Protein AF-A0A6M3MJ56-F1 (afdb_monomer)

Secondary structure (DSSP, 8-state):
-PPPPPPSSSSS--EEEEEEEEEEEEETTEEEEEEEEEEEETTS-EEEEPPTTHHHHHHHHHHHTS---

Solvent-accessible surface area (backbone atoms only — not comparable to full-atom values): 4479 Å² total; per-residue (Å²): 132,86,80,79,75,81,45,84,83,40,101,61,73,61,71,40,82,74,47,79,42,81,44,77,47,74,59,89,91,48,75,47,79,43,71,24,36,33,30,38,24,91,72,70,52,74,49,79,40,74,41,84,71,53,64,58,50,57,52,50,55,56,62,68,70,73,73,81,135

Sequence (69 aa):
MSAIKPCTLSKRHKWAFVKNVVTQYQQGSTVRITQRGKYQCECGARKLGEPAYAFQYQQQEQAMKGGIK

Radius of gyration: 15.91 Å; Cα contacts (8 Å, |Δi|>4): 83; chains: 1; bounding box: 45×29×36 Å

pLDDT: mean 70.18, std 16.74, range [37.38, 89.75]

Structure (mmCIF, N/CA/C/O backbone):
data_AF-A0A6M3MJ56-F1
#
_entry.id   AF-A0A6M3MJ56-F1
#
loop_
_atom_site.group_PDB
_atom_site.id
_atom_site.type_symbol
_atom_si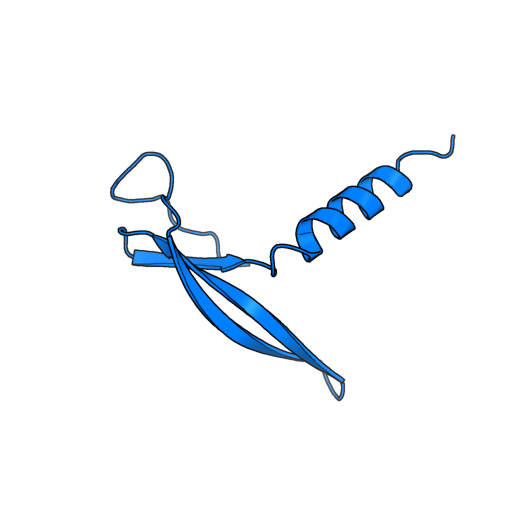te.label_atom_id
_atom_site.label_alt_id
_atom_site.label_comp_id
_atom_site.label_asym_id
_atom_site.label_entity_id
_atom_site.label_seq_id
_atom_site.pdbx_PDB_ins_code
_atom_site.Cartn_x
_atom_site.Cartn_y
_atom_site.Cartn_z
_atom_site.occupancy
_atom_site.B_iso_or_equiv
_atom_site.auth_seq_id
_atom_site.auth_comp_id
_atom_site.auth_asym_id
_atom_site.auth_atom_id
_atom_site.pdbx_PDB_model_num
ATOM 1 N N . MET A 1 1 ? -0.693 13.702 -6.157 1.00 37.75 1 MET A N 1
ATOM 2 C CA . MET A 1 1 ? -1.165 12.571 -5.326 1.00 37.75 1 MET A CA 1
ATOM 3 C C . MET A 1 1 ? -2.557 12.919 -4.828 1.00 37.75 1 MET A C 1
ATOM 5 O O . MET A 1 1 ? -2.690 13.932 -4.157 1.00 37.75 1 MET A O 1
ATOM 9 N N . SER A 1 2 ? -3.595 12.175 -5.216 1.00 37.38 2 SER A N 1
ATOM 10 C CA . SER A 1 2 ? -4.970 12.473 -4.792 1.00 37.38 2 SER A CA 1
ATOM 11 C C . SER A 1 2 ? -5.097 12.315 -3.276 1.00 37.38 2 SER A C 1
ATOM 13 O O . SER A 1 2 ? -4.759 11.260 -2.740 1.00 37.38 2 SER A O 1
ATOM 15 N N . ALA A 1 3 ? -5.550 13.364 -2.588 1.00 55.19 3 ALA A N 1
ATOM 16 C CA . ALA A 1 3 ? -5.744 13.349 -1.144 1.00 55.19 3 ALA A CA 1
ATOM 17 C C . ALA A 1 3 ? -6.740 12.242 -0.747 1.00 55.19 3 ALA A C 1
ATOM 19 O O . ALA A 1 3 ? -7.825 12.129 -1.322 1.00 55.19 3 ALA A O 1
ATOM 20 N N . ILE A 1 4 ? -6.368 11.406 0.226 1.00 65.81 4 ILE A N 1
ATOM 21 C CA . ILE A 1 4 ? -7.255 10.365 0.756 1.00 65.81 4 ILE A CA 1
ATOM 22 C C . ILE A 1 4 ? -8.343 11.058 1.580 1.00 65.81 4 ILE A C 1
ATOM 24 O O . ILE A 1 4 ? -8.040 11.763 2.541 1.00 65.81 4 ILE A O 1
ATOM 28 N N . LYS A 1 5 ? -9.611 10.848 1.203 1.00 71.94 5 LYS A N 1
ATOM 29 C CA . LYS A 1 5 ? -10.772 11.397 1.919 1.00 71.94 5 LYS A CA 1
ATOM 30 C C . LYS A 1 5 ? -10.773 10.954 3.392 1.00 71.94 5 LYS A C 1
ATOM 32 O O . LYS A 1 5 ? -10.301 9.850 3.686 1.00 71.94 5 LYS A O 1
ATOM 37 N N . PRO A 1 6 ? -11.309 11.769 4.318 1.00 75.50 6 PRO A N 1
ATOM 38 C CA . PRO A 1 6 ? -11.474 11.355 5.709 1.00 75.50 6 PRO A CA 1
ATOM 39 C C . PRO A 1 6 ? -12.340 10.091 5.801 1.00 75.50 6 PRO A C 1
ATOM 41 O O . PRO A 1 6 ? -13.192 9.837 4.948 1.00 75.50 6 PRO A O 1
ATOM 44 N N . CYS A 1 7 ? -12.083 9.266 6.815 1.00 78.50 7 CYS A N 1
ATOM 45 C CA . CYS A 1 7 ? -1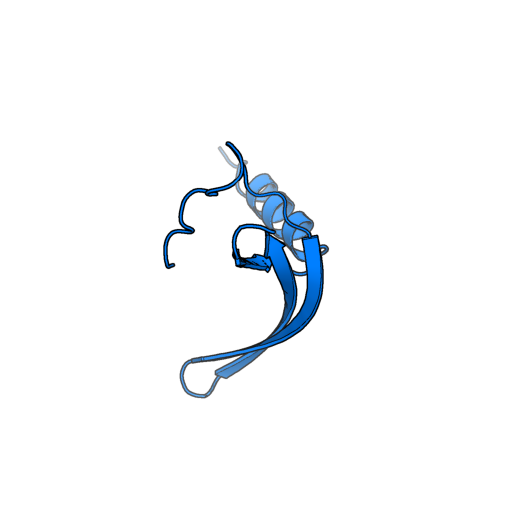2.854 8.048 7.042 1.00 78.50 7 CYS A CA 1
ATOM 46 C C . CYS A 1 7 ? -14.265 8.416 7.517 1.00 78.50 7 CYS A C 1
ATOM 48 O O . CYS A 1 7 ? -14.419 9.245 8.408 1.00 78.50 7 CYS A O 1
ATOM 50 N N . THR A 1 8 ? -15.287 7.788 6.937 1.00 81.06 8 THR A N 1
ATOM 51 C CA . THR A 1 8 ? -16.696 8.012 7.302 1.00 81.06 8 THR A CA 1
ATOM 52 C C . THR A 1 8 ? -17.131 7.217 8.534 1.00 81.06 8 THR A C 1
ATOM 54 O O . THR A 1 8 ? -18.126 7.565 9.156 1.00 81.06 8 THR A O 1
ATOM 57 N N . LEU A 1 9 ? -16.389 6.165 8.900 1.00 79.69 9 LEU A N 1
ATOM 58 C CA . LEU A 1 9 ? -16.724 5.261 10.009 1.00 79.69 9 LEU A CA 1
ATOM 59 C C . LEU A 1 9 ? -16.024 5.626 11.326 1.00 79.69 9 LEU A C 1
ATOM 61 O O . LEU A 1 9 ? -16.472 5.244 12.402 1.00 79.69 9 LEU A O 1
ATOM 65 N N . SER A 1 10 ? -14.886 6.317 11.264 1.00 76.62 10 SER A N 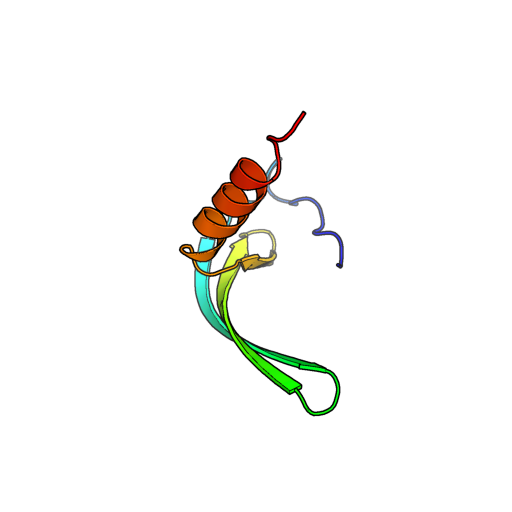1
ATOM 66 C CA . SER A 1 10 ? -14.021 6.546 12.426 1.00 76.62 10 SER A CA 1
ATOM 67 C C . SER A 1 10 ? -13.114 7.757 12.225 1.00 76.62 10 SER A C 1
ATOM 69 O O . SER A 1 10 ? -12.855 8.173 11.102 1.00 76.62 10 SER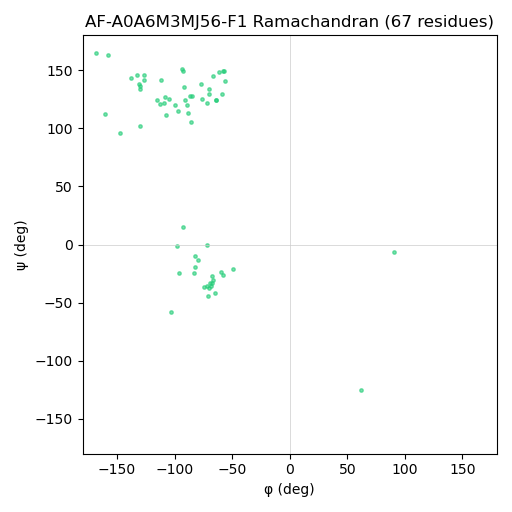 A O 1
ATOM 71 N N . LYS A 1 11 ? -12.528 8.284 13.312 1.00 78.25 11 LYS A N 1
ATOM 72 C CA . LYS A 1 11 ? -11.545 9.389 13.241 1.00 78.25 11 LYS A CA 1
ATOM 73 C C . LYS A 1 11 ? -10.294 9.047 12.411 1.00 78.25 11 LYS A C 1
ATOM 75 O O . LYS A 1 11 ? -9.605 9.945 11.939 1.00 78.25 11 LYS A O 1
ATOM 80 N N . ARG A 1 12 ? -9.966 7.758 12.255 1.00 76.25 12 ARG A N 1
ATOM 81 C CA . ARG A 1 12 ? -8.814 7.257 11.483 1.00 76.25 12 ARG A CA 1
ATOM 82 C C . ARG A 1 12 ? -9.206 6.036 10.662 1.00 76.25 12 ARG A C 1
ATOM 84 O O . ARG A 1 12 ? -9.957 5.195 11.147 1.00 76.25 12 ARG A O 1
ATOM 91 N N . HIS A 1 13 ? -8.653 5.915 9.457 1.00 80.44 13 HIS A N 1
ATOM 92 C CA . HIS A 1 13 ? -8.815 4.728 8.615 1.00 80.44 13 HIS A CA 1
ATOM 93 C C . HIS A 1 13 ? -8.191 3.498 9.279 1.00 80.44 13 HIS A C 1
ATOM 95 O O . HIS A 1 13 ? -6.994 3.491 9.575 1.00 80.44 13 HIS A O 1
ATOM 101 N N 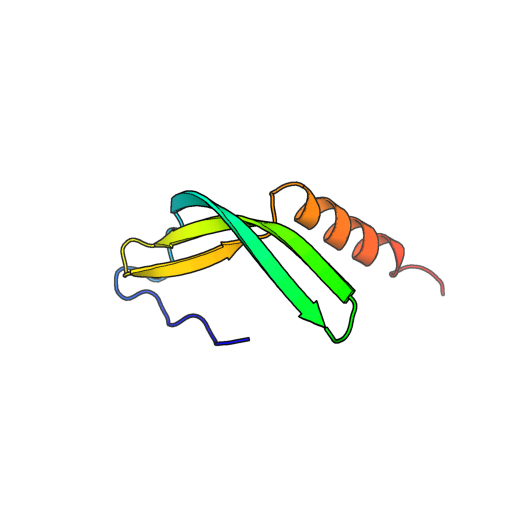. LYS A 1 14 ? -8.986 2.444 9.463 1.00 80.69 14 LYS A N 1
ATOM 102 C CA . LYS A 1 14 ? -8.488 1.107 9.794 1.00 80.69 14 LYS A CA 1
ATOM 103 C C . LYS A 1 14 ? -8.126 0.396 8.496 1.00 80.69 14 LYS A C 1
ATOM 105 O O . LYS A 1 14 ? -9.006 0.035 7.725 1.00 80.69 14 LYS A O 1
ATOM 110 N N . TRP A 1 15 ? -6.836 0.271 8.212 1.00 82.25 15 TRP A N 1
ATOM 111 C CA . TRP A 1 15 ? -6.355 -0.320 6.967 1.00 82.25 15 TRP A CA 1
ATOM 112 C C . TRP A 1 15 ? -6.206 -1.833 7.113 1.00 82.25 15 TRP A C 1
ATOM 114 O O . TRP A 1 15 ? -5.318 -2.286 7.828 1.00 82.25 15 TRP A O 1
ATOM 124 N N . ALA A 1 16 ? -7.021 -2.600 6.394 1.00 84.50 16 ALA A N 1
ATOM 125 C CA . ALA A 1 16 ? -6.845 -4.038 6.247 1.00 84.50 16 ALA A CA 1
ATOM 126 C C . ALA A 1 16 ? -6.003 -4.333 5.000 1.00 84.50 16 ALA A C 1
ATOM 128 O O . ALA A 1 16 ? -6.218 -3.738 3.940 1.00 84.50 16 ALA A O 1
ATOM 129 N N . PHE A 1 17 ? -5.031 -5.235 5.117 1.00 83.94 17 PHE A N 1
ATOM 130 C CA . PHE A 1 17 ? -4.319 -5.756 3.954 1.00 83.94 17 PHE A CA 1
ATOM 131 C C . PHE A 1 17 ? -5.259 -6.657 3.152 1.00 83.94 17 PHE A C 1
ATOM 133 O O . PHE A 1 17 ? -5.895 -7.543 3.712 1.00 83.94 17 PHE A O 1
ATOM 140 N N . VAL A 1 18 ? -5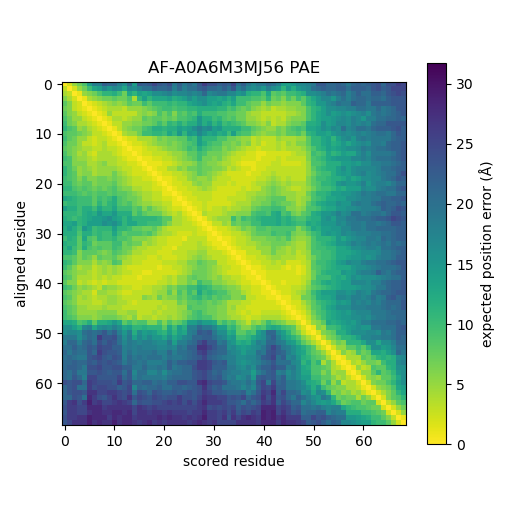.348 -6.422 1.844 1.00 86.81 18 VAL A N 1
ATOM 141 C CA . VAL A 1 18 ? -6.203 -7.213 0.952 1.00 86.81 18 VAL A CA 1
ATOM 142 C C . VAL A 1 18 ? -5.360 -8.191 0.150 1.00 86.81 18 VAL A C 1
ATOM 144 O O . VAL A 1 18 ? -5.616 -9.388 0.169 1.00 86.81 18 VAL A O 1
ATOM 147 N N . LYS A 1 19 ? -4.382 -7.675 -0.605 1.00 83.00 19 LYS A N 1
ATOM 148 C CA . LYS A 1 19 ? -3.510 -8.478 -1.470 1.00 83.00 19 LYS A CA 1
ATOM 149 C C . LYS A 1 19 ? -2.324 -7.678 -1.983 1.00 83.00 19 LYS A C 1
ATOM 151 O O . LYS A 1 19 ? -2.362 -6.449 -2.009 1.00 83.00 19 LYS A O 1
ATOM 156 N N . ASN A 1 20 ? -1.330 -8.378 -2.509 1.00 85.69 20 ASN A N 1
ATOM 157 C CA . ASN A 1 20 ? -0.290 -7.761 -3.321 1.00 85.69 20 ASN A CA 1
ATOM 158 C C . ASN A 1 20 ? -0.820 -7.468 -4.729 1.00 85.69 20 ASN A C 1
ATOM 160 O O . ASN A 1 20 ? -1.544 -8.271 -5.321 1.00 85.69 20 ASN A O 1
ATOM 164 N N . VAL A 1 21 ? -0.474 -6.301 -5.259 1.00 84.94 21 VAL A N 1
ATOM 165 C CA . VAL A 1 21 ? -0.789 -5.883 -6.625 1.00 84.94 21 VAL A CA 1
ATOM 166 C C . VAL A 1 21 ? 0.490 -5.458 -7.328 1.00 84.94 21 VAL A C 1
ATOM 168 O O . VAL A 1 21 ? 1.370 -4.850 -6.723 1.00 84.94 21 VAL A O 1
ATOM 171 N N . VAL A 1 22 ? 0.600 -5.788 -8.610 1.00 87.06 22 VAL A N 1
ATOM 172 C CA . VAL A 1 22 ? 1.701 -5.315 -9.448 1.00 87.06 22 VAL A CA 1
ATOM 173 C C . VAL A 1 22 ? 1.303 -3.959 -10.020 1.00 87.06 22 VAL A C 1
ATOM 175 O O . VAL A 1 22 ? 0.221 -3.802 -10.581 1.00 87.06 22 VAL A O 1
ATOM 178 N N . THR A 1 23 ? 2.171 -2.972 -9.843 1.00 81.69 23 THR A N 1
ATOM 179 C CA . THR A 1 23 ? 2.018 -1.611 -10.359 1.00 81.69 23 THR A CA 1
ATOM 180 C C . THR A 1 23 ? 3.110 -1.341 -11.373 1.00 81.69 23 THR A C 1
ATOM 182 O O . THR A 1 23 ? 4.295 -1.454 -11.058 1.00 81.69 23 THR A O 1
ATOM 185 N N . GLN A 1 24 ? 2.698 -0.962 -12.577 1.00 85.00 24 GLN A N 1
ATOM 186 C CA . GLN A 1 24 ? 3.588 -0.570 -13.655 1.00 85.00 24 GLN A CA 1
ATOM 187 C C . GLN A 1 24 ? 3.546 0.948 -13.809 1.00 85.00 24 GLN A C 1
ATOM 189 O O . GLN A 1 24 ? 2.481 1.536 -13.987 1.00 85.00 24 GLN A O 1
ATOM 194 N N . TYR A 1 25 ? 4.715 1.569 -13.740 1.00 80.56 25 TYR A N 1
ATOM 195 C CA . TYR A 1 25 ? 4.915 2.974 -14.061 1.00 80.56 25 TYR A CA 1
ATOM 196 C C . TYR A 1 25 ? 5.771 3.047 -15.316 1.00 80.56 25 TYR A C 1
ATOM 198 O O . TYR A 1 25 ? 6.887 2.530 -15.331 1.00 80.56 25 TYR A O 1
A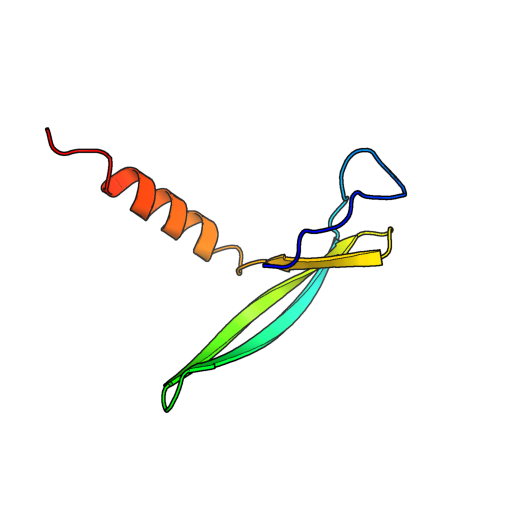TOM 206 N N . GLN A 1 26 ? 5.252 3.674 -16.365 1.00 85.50 26 GLN A N 1
ATOM 207 C CA . GLN A 1 26 ? 6.001 3.919 -17.588 1.00 85.50 26 GLN A CA 1
ATOM 208 C C . GLN A 1 26 ? 6.330 5.407 -17.683 1.00 85.50 26 GLN A C 1
ATOM 210 O O . GLN A 1 26 ? 5.442 6.252 -17.570 1.00 85.50 26 GLN A O 1
ATOM 215 N N . GLN A 1 27 ? 7.607 5.718 -17.880 1.00 84.19 27 GLN A N 1
ATOM 216 C CA . GLN A 1 27 ? 8.084 7.069 -18.144 1.00 84.19 27 GLN A CA 1
ATOM 217 C C . GLN A 1 27 ? 8.996 7.017 -19.372 1.00 84.19 27 GLN A C 1
ATOM 219 O O . GLN A 1 27 ? 10.140 6.567 -19.294 1.00 84.19 27 GLN A O 1
ATOM 224 N N . GLY A 1 28 ? 8.461 7.424 -20.525 1.00 86.25 28 GLY A N 1
ATOM 225 C CA . GLY A 1 28 ? 9.138 7.272 -21.814 1.00 86.25 28 GLY A CA 1
ATOM 226 C C . GLY A 1 28 ? 9.381 5.798 -22.158 1.00 86.25 28 GLY A C 1
ATOM 227 O O . GLY A 1 28 ? 8.447 4.993 -22.159 1.00 86.25 28 GLY A O 1
ATOM 228 N N . SER A 1 29 ? 10.642 5.448 -22.425 1.00 89.75 29 SER A N 1
ATOM 229 C CA . SER A 1 29 ? 11.103 4.075 -22.685 1.00 89.75 29 SER A CA 1
ATOM 230 C C . SER A 1 29 ? 11.363 3.257 -21.414 1.00 89.75 29 SER A C 1
ATOM 232 O O . SER A 1 29 ? 11.549 2.044 -21.493 1.00 89.75 29 SER A O 1
ATOM 234 N N . THR A 1 30 ? 11.359 3.887 -20.237 1.00 77.69 30 THR A N 1
ATOM 235 C CA . THR A 1 30 ? 11.642 3.206 -18.971 1.00 77.69 30 THR A CA 1
ATOM 236 C C . THR A 1 30 ? 10.357 2.676 -18.346 1.00 77.69 30 THR A C 1
ATOM 238 O O . THR A 1 30 ? 9.429 3.436 -18.055 1.00 77.69 30 THR A O 1
ATOM 241 N N . VAL A 1 31 ? 10.326 1.369 -18.075 1.00 84.56 31 VAL A N 1
ATOM 242 C CA . VAL A 1 31 ? 9.232 0.698 -17.364 1.00 84.56 31 VAL A CA 1
ATOM 243 C C . VAL A 1 31 ? 9.708 0.284 -15.974 1.00 84.56 31 VAL A C 1
ATOM 245 O O . VAL A 1 31 ? 10.665 -0.471 -15.827 1.00 84.56 31 VAL A O 1
ATOM 248 N N . ARG A 1 32 ? 9.021 0.762 -14.936 1.00 78.94 32 ARG A N 1
ATOM 249 C CA . ARG A 1 32 ? 9.216 0.342 -13.544 1.00 78.94 32 ARG A CA 1
ATOM 250 C C . ARG A 1 32 ? 8.042 -0.511 -13.097 1.00 78.94 32 ARG A C 1
ATOM 252 O O . ARG A 1 32 ? 6.931 -0.013 -12.923 1.00 78.94 32 ARG A O 1
ATOM 259 N N . ILE A 1 33 ? 8.311 -1.791 -12.880 1.00 84.31 33 ILE A N 1
ATOM 260 C CA . ILE A 1 33 ? 7.350 -2.752 -12.343 1.00 84.31 33 ILE A CA 1
ATOM 261 C C . ILE A 1 33 ? 7.650 -2.908 -10.854 1.00 84.31 33 ILE A C 1
ATOM 263 O O . ILE A 1 33 ? 8.758 -3.270 -10.473 1.00 84.31 33 ILE A O 1
ATOM 267 N N . THR A 1 34 ? 6.677 -2.595 -10.003 1.00 78.88 34 THR A N 1
ATOM 268 C CA . THR A 1 34 ? 6.813 -2.702 -8.544 1.00 78.88 34 THR A CA 1
ATOM 269 C C . THR A 1 34 ? 5.636 -3.461 -7.967 1.00 78.88 34 THR A C 1
ATOM 271 O O . THR A 1 34 ? 4.485 -3.186 -8.308 1.00 78.88 34 THR A O 1
ATOM 274 N N . GLN A 1 35 ? 5.908 -4.405 -7.073 1.00 82.25 35 GLN A N 1
ATOM 275 C CA . GLN A 1 35 ? 4.867 -5.062 -6.297 1.00 82.25 35 GLN A CA 1
ATOM 276 C C . GLN A 1 35 ? 4.545 -4.204 -5.070 1.00 82.25 35 GLN A C 1
ATOM 278 O O . GLN A 1 35 ? 5.444 -3.805 -4.333 1.00 82.25 35 GLN A O 1
ATOM 283 N N . ARG A 1 36 ? 3.265 -3.893 -4.863 1.00 82.81 36 ARG A N 1
ATOM 284 C CA . ARG A 1 36 ? 2.773 -3.049 -3.768 1.00 82.81 36 ARG A CA 1
ATOM 285 C C . ARG A 1 36 ? 1.678 -3.763 -2.990 1.00 82.81 36 ARG A C 1
ATOM 287 O O . ARG A 1 36 ? 0.864 -4.485 -3.567 1.00 82.81 36 ARG A O 1
ATOM 294 N N . GLY A 1 37 ? 1.626 -3.531 -1.683 1.00 86.19 37 GLY A N 1
ATOM 295 C CA . GLY A 1 37 ? 0.532 -4.018 -0.848 1.00 86.19 37 GLY A CA 1
ATOM 296 C C . GLY A 1 37 ? -0.715 -3.162 -1.066 1.00 86.19 37 GLY A C 1
ATOM 297 O O . GLY A 1 37 ? -0.672 -1.940 -0.909 1.00 86.19 37 GLY A O 1
ATOM 298 N N . LYS A 1 38 ? -1.844 -3.777 -1.423 1.00 84.38 38 LYS A N 1
ATOM 299 C CA . LYS A 1 38 ? -3.142 -3.099 -1.483 1.00 84.38 38 LYS A CA 1
ATOM 300 C C . LYS A 1 38 ? -3.820 -3.199 -0.125 1.00 84.38 38 LYS A C 1
ATOM 302 O O . LYS A 1 38 ? -4.140 -4.294 0.336 1.00 84.38 38 LYS A O 1
ATOM 307 N N . TYR A 1 39 ? -4.099 -2.041 0.459 1.00 87.44 39 TYR A N 1
ATOM 308 C CA . TYR A 1 39 ? -4.837 -1.917 1.706 1.00 87.44 39 TYR A CA 1
ATOM 309 C C . TYR A 1 39 ? -6.196 -1.277 1.449 1.00 87.44 39 TYR A C 1
ATOM 311 O O . TYR A 1 39 ? -6.321 -0.338 0.654 1.00 87.44 39 TYR A O 1
ATOM 319 N N . GLN A 1 40 ? -7.213 -1.765 2.145 1.00 84.06 40 GLN A N 1
ATOM 320 C CA . GLN A 1 40 ? -8.571 -1.253 2.069 1.00 84.06 40 GLN A CA 1
ATOM 321 C C . GLN A 1 40 ? -9.098 -0.999 3.474 1.00 84.06 40 GLN A C 1
ATOM 323 O O . GLN A 1 40 ? -8.882 -1.789 4.387 1.00 84.06 40 GLN A O 1
ATOM 328 N N . CYS A 1 41 ? -9.756 0.138 3.641 1.00 83.38 41 CYS A N 1
ATOM 329 C CA . CYS A 1 41 ? -10.515 0.445 4.835 1.00 83.38 41 CYS A CA 1
ATOM 330 C C . CYS A 1 41 ? -11.977 0.046 4.628 1.00 83.38 41 CYS A C 1
ATOM 332 O O . CYS A 1 41 ? -12.492 0.103 3.508 1.00 83.38 41 CYS A O 1
ATOM 334 N N . GLU A 1 42 ? -12.652 -0.311 5.715 1.00 84.19 42 GLU A N 1
ATOM 335 C CA . GLU A 1 42 ? -14.078 -0.655 5.737 1.00 84.19 42 GLU A CA 1
ATOM 336 C C . GLU A 1 42 ? -14.964 0.486 5.214 1.00 84.19 42 GLU A C 1
ATOM 338 O O . GLU A 1 42 ? -16.005 0.240 4.618 1.00 84.19 42 GLU A O 1
ATOM 343 N N . CYS A 1 43 ? -14.509 1.741 5.324 1.00 78.19 43 CYS A N 1
ATOM 344 C CA . CYS A 1 43 ? -15.208 2.907 4.773 1.00 78.19 43 CYS A CA 1
ATOM 345 C C . CYS A 1 43 ? -15.155 2.999 3.234 1.00 78.19 43 CYS A C 1
ATOM 347 O O . CYS A 1 43 ? -15.657 3.956 2.649 1.00 78.19 43 CYS A O 1
ATOM 349 N N . GLY A 1 44 ? -14.495 2.048 2.565 1.00 78.19 44 GLY A N 1
ATOM 350 C CA . GLY A 1 44 ? -14.316 2.018 1.113 1.00 78.19 44 GLY A CA 1
ATOM 351 C C . GLY A 1 44 ? -13.050 2.721 0.618 1.00 78.19 44 GLY A C 1
ATOM 352 O O . GLY A 1 44 ? -12.712 2.606 -0.563 1.00 78.19 44 GLY A O 1
ATOM 353 N N . ALA A 1 45 ? -12.305 3.400 1.498 1.00 79.50 45 ALA A N 1
ATOM 354 C CA . ALA A 1 45 ? -11.025 4.001 1.138 1.00 79.50 45 ALA A CA 1
ATOM 355 C C . ALA A 1 45 ? -9.979 2.928 0.806 1.00 79.50 45 ALA A C 1
ATOM 357 O O . ALA A 1 45 ? -9.935 1.852 1.405 1.00 79.50 45 ALA A O 1
ATOM 358 N N . ARG A 1 46 ? -9.107 3.224 -0.161 1.00 84.44 46 ARG A N 1
ATOM 359 C CA . ARG A 1 46 ? -8.068 2.307 -0.646 1.00 84.44 46 ARG A CA 1
ATOM 360 C C . ARG A 1 46 ? -6.734 3.037 -0.680 1.00 84.44 46 ARG A C 1
ATOM 362 O O . ARG A 1 46 ? -6.682 4.180 -1.129 1.00 84.44 46 ARG A O 1
ATOM 369 N N . LYS A 1 47 ? -5.663 2.370 -0.253 1.00 81.25 47 LYS A N 1
ATOM 370 C CA . LYS A 1 47 ? -4.291 2.860 -0.428 1.00 81.25 47 LYS A CA 1
ATOM 371 C C . LYS A 1 47 ? -3.393 1.756 -0.974 1.00 81.25 47 LYS A C 1
ATOM 373 O O . LYS A 1 47 ? -3.561 0.581 -0.645 1.00 81.25 47 LYS A O 1
ATOM 378 N N . LEU A 1 48 ? -2.439 2.154 -1.805 1.00 81.31 48 LEU A N 1
ATOM 379 C CA . LEU A 1 48 ? -1.327 1.305 -2.210 1.00 81.31 48 LEU A CA 1
ATOM 380 C C . LEU A 1 48 ? -0.147 1.667 -1.312 1.00 81.31 48 LEU A C 1
ATOM 382 O O . LEU A 1 48 ? 0.303 2.810 -1.331 1.00 81.31 48 LEU A O 1
ATOM 386 N N . GLY A 1 49 ? 0.288 0.724 -0.483 1.00 70.31 49 GLY A N 1
ATOM 387 C CA . GLY A 1 49 ? 1.495 0.862 0.322 1.00 70.31 49 GLY A CA 1
ATOM 388 C C . GLY A 1 49 ? 2.692 0.282 -0.418 1.00 70.31 49 GLY A C 1
ATOM 389 O O . GLY A 1 49 ? 2.554 -0.663 -1.200 1.00 70.31 49 GLY A O 1
ATOM 390 N N . GLU A 1 50 ? 3.868 0.838 -0.167 1.00 57.44 50 GLU A N 1
ATOM 391 C CA . GLU A 1 50 ? 5.107 0.1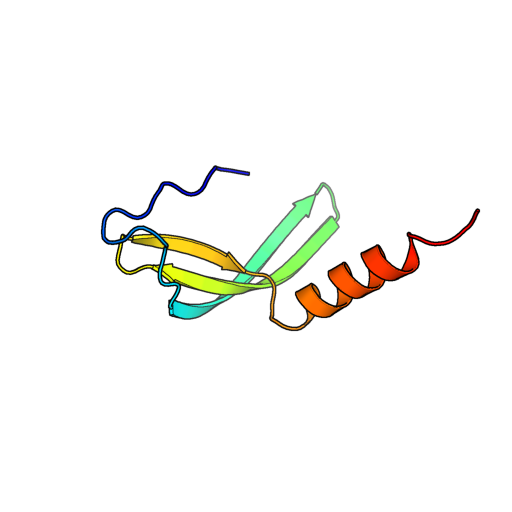52 -0.509 1.00 57.44 50 GLU A CA 1
ATOM 392 C C . GLU A 1 50 ? 5.209 -1.178 0.257 1.00 57.44 50 GLU A C 1
ATOM 394 O O . GLU A 1 50 ? 4.664 -1.295 1.361 1.00 57.44 50 GLU A O 1
ATOM 399 N N . PRO A 1 51 ? 5.846 -2.208 -0.328 1.00 50.19 51 PRO A N 1
ATOM 400 C CA . PRO A 1 51 ? 6.116 -3.444 0.393 1.00 50.19 51 PRO A CA 1
ATOM 401 C C . PRO A 1 51 ? 6.912 -3.099 1.659 1.00 50.19 51 PRO A C 1
ATOM 403 O O . PRO A 1 51 ? 7.770 -2.219 1.618 1.00 50.19 51 PRO A O 1
ATOM 406 N N . ALA A 1 52 ? 6.621 -3.768 2.779 1.00 53.12 52 ALA A N 1
ATOM 407 C CA . ALA A 1 52 ? 7.132 -3.436 4.118 1.00 53.12 52 ALA A CA 1
ATOM 408 C C . ALA A 1 52 ? 8.664 -3.220 4.204 1.00 53.12 52 ALA A C 1
ATOM 410 O O . ALA A 1 52 ? 9.137 -2.531 5.099 1.00 53.12 52 ALA A O 1
ATOM 411 N N . TYR A 1 53 ? 9.423 -3.742 3.239 1.00 45.09 53 TYR A N 1
ATOM 412 C CA . TYR A 1 53 ? 10.860 -3.538 3.058 1.00 45.09 53 TYR A CA 1
ATOM 413 C C . TYR A 1 53 ? 11.289 -2.095 2.692 1.00 45.09 53 TYR A C 1
ATOM 415 O O . TYR A 1 53 ? 12.376 -1.672 3.076 1.00 45.09 53 TYR A O 1
ATOM 423 N N . ALA A 1 54 ? 10.472 -1.301 1.989 1.00 44.34 54 ALA A N 1
ATOM 424 C CA . ALA A 1 54 ? 10.923 0.003 1.475 1.00 44.34 54 ALA A CA 1
ATOM 425 C C . ALA A 1 54 ? 10.837 1.151 2.504 1.00 44.34 54 ALA A C 1
ATOM 427 O O . ALA A 1 54 ? 11.616 2.102 2.440 1.00 44.34 54 ALA A O 1
ATOM 428 N N . PHE A 1 55 ? 9.963 1.041 3.514 1.00 48.75 55 PHE A N 1
ATOM 429 C CA . PHE A 1 55 ? 9.856 2.057 4.573 1.00 48.75 55 PHE A CA 1
ATOM 430 C C . PHE A 1 55 ? 11.108 2.109 5.468 1.00 48.75 55 PHE A C 1
ATOM 432 O O . PHE A 1 55 ? 11.441 3.156 6.024 1.00 48.75 55 PHE A O 1
ATOM 439 N N . GLN A 1 56 ? 11.824 0.986 5.594 1.00 41.53 56 GLN A N 1
ATOM 440 C CA . GLN A 1 56 ? 13.068 0.911 6.360 1.00 41.53 56 GLN A CA 1
ATOM 441 C C . GLN A 1 56 ? 14.234 1.586 5.619 1.00 41.53 56 GLN A C 1
ATOM 443 O O . GLN A 1 56 ? 15.033 2.271 6.252 1.00 41.53 56 GLN A O 1
ATOM 448 N N . TYR A 1 57 ? 14.284 1.477 4.286 1.00 42.75 57 TYR A N 1
ATOM 449 C CA . TYR A 1 57 ? 15.303 2.141 3.466 1.00 42.75 57 TYR A CA 1
ATOM 450 C C . TYR A 1 57 ? 15.107 3.655 3.405 1.00 42.75 57 TYR A C 1
ATOM 452 O O . TYR A 1 57 ? 16.060 4.393 3.623 1.00 42.75 57 TYR A O 1
ATOM 460 N N . GLN A 1 58 ? 13.877 4.140 3.210 1.00 48.50 58 GLN A N 1
ATOM 461 C CA . GLN A 1 58 ? 13.645 5.584 3.097 1.00 48.50 58 GLN A CA 1
ATOM 462 C C . GLN A 1 58 ? 13.911 6.333 4.419 1.00 48.50 58 GLN A C 1
ATOM 464 O O . GLN A 1 58 ? 14.411 7.457 4.396 1.00 48.50 58 GLN A O 1
ATOM 469 N N . GLN A 1 59 ? 13.651 5.701 5.575 1.00 51.06 59 GLN A N 1
ATOM 470 C CA . GLN A 1 59 ? 14.075 6.236 6.876 1.00 51.06 59 GLN A CA 1
ATOM 471 C C . GLN A 1 59 ? 15.599 6.160 7.076 1.00 51.06 59 GLN A C 1
ATOM 473 O O . GLN A 1 59 ? 16.174 7.100 7.622 1.00 51.06 59 GLN A O 1
ATOM 478 N N . GLN A 1 60 ? 16.271 5.098 6.609 1.00 44.72 60 GLN A N 1
ATOM 479 C CA . GLN A 1 60 ? 17.740 5.010 6.650 1.00 44.72 60 GLN A CA 1
ATOM 480 C C . GLN A 1 60 ? 18.410 6.078 5.771 1.00 44.72 60 GLN A C 1
ATOM 482 O O . GLN A 1 60 ? 19.361 6.720 6.210 1.00 44.72 60 GLN A O 1
ATOM 487 N N . GLU A 1 61 ? 17.900 6.335 4.566 1.00 42.06 61 GLU A N 1
ATOM 488 C CA . GLU A 1 61 ? 18.442 7.359 3.663 1.00 42.06 61 GLU A CA 1
ATOM 489 C C . GLU A 1 61 ? 18.227 8.788 4.183 1.00 42.06 61 GLU A C 1
ATOM 491 O O . GLU A 1 61 ? 19.090 9.649 4.003 1.00 42.06 61 GLU A O 1
ATOM 496 N N . GLN A 1 62 ? 17.099 9.053 4.850 1.00 53.41 62 GLN A N 1
ATOM 497 C CA . GLN A 1 62 ? 16.837 10.349 5.486 1.00 53.41 62 GLN A CA 1
ATOM 498 C C . GLN A 1 62 ? 17.706 10.564 6.733 1.00 53.41 62 GLN A C 1
ATOM 500 O O . GLN A 1 62 ? 18.189 11.676 6.943 1.00 53.41 62 GLN A O 1
ATOM 505 N N . ALA A 1 63 ? 17.981 9.511 7.511 1.00 51.31 63 ALA A N 1
ATOM 506 C CA . ALA A 1 63 ? 18.900 9.574 8.650 1.00 51.31 63 ALA A CA 1
ATOM 507 C C . ALA A 1 63 ? 20.372 9.760 8.222 1.00 51.31 63 ALA A C 1
ATOM 509 O O . ALA A 1 63 ? 21.120 10.461 8.897 1.00 51.31 63 ALA A O 1
ATOM 510 N N . MET A 1 64 ? 20.785 9.201 7.077 1.00 52.56 64 MET A N 1
ATOM 511 C CA . MET A 1 64 ? 22.161 9.319 6.557 1.00 52.56 64 MET A CA 1
ATOM 512 C C . MET A 1 64 ? 22.457 10.655 5.848 1.00 52.56 64 MET A C 1
ATOM 514 O O . MET A 1 64 ? 23.620 10.971 5.615 1.00 52.56 64 MET A O 1
ATOM 518 N N . LYS A 1 65 ? 21.43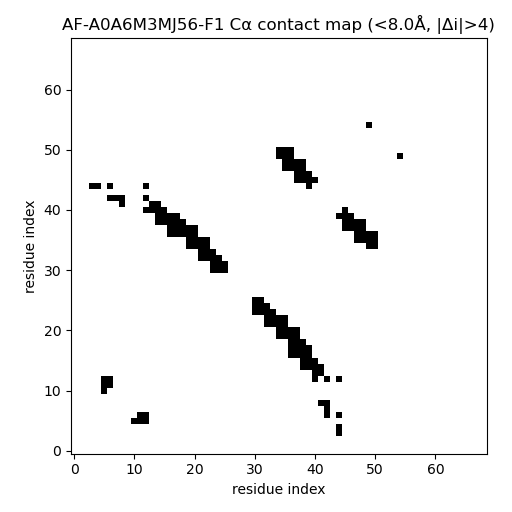7 11.460 5.510 1.00 54.66 65 LYS A N 1
ATOM 519 C CA . LYS A 1 65 ? 21.603 12.797 4.895 1.00 54.66 65 LYS A CA 1
ATOM 520 C C . LYS A 1 65 ? 21.526 13.965 5.888 1.00 54.66 65 LYS A C 1
ATOM 522 O O . LYS A 1 65 ? 21.691 15.109 5.480 1.00 54.66 65 LYS A O 1
ATOM 527 N N . GLY A 1 66 ? 21.294 13.692 7.172 1.00 48.22 66 GLY A N 1
ATOM 528 C CA . GLY A 1 66 ? 21.165 14.703 8.229 1.00 48.22 66 GLY A CA 1
ATOM 529 C C . GLY A 1 66 ? 22.458 15.050 8.974 1.00 48.22 66 GLY A C 1
ATOM 530 O O . GLY A 1 66 ? 22.382 15.635 10.049 1.00 48.22 66 GLY A O 1
ATOM 531 N N . GLY A 1 67 ? 23.633 14.679 8.460 1.00 50.16 67 GLY A N 1
ATOM 532 C CA . GLY A 1 67 ? 24.898 14.978 9.121 1.00 50.16 67 GLY A CA 1
ATOM 533 C C . GLY A 1 67 ? 26.027 15.215 8.135 1.00 50.16 67 GLY A C 1
ATOM 534 O O . GLY A 1 67 ? 26.654 14.258 7.711 1.00 50.16 67 GLY A O 1
ATOM 535 N N . ILE A 1 68 ? 26.283 16.484 7.816 1.00 41.03 68 ILE A N 1
ATOM 536 C CA . ILE A 1 68 ? 27.611 17.102 7.687 1.00 41.03 68 ILE A CA 1
ATOM 537 C C . ILE A 1 68 ? 27.384 18.621 7.811 1.00 41.03 68 ILE A C 1
ATOM 539 O O . ILE A 1 68 ? 26.727 19.209 6.961 1.00 41.03 68 ILE A O 1
ATOM 543 N N . LYS A 1 69 ? 27.903 19.145 8.931 1.00 42.88 69 LYS A N 1
ATOM 544 C CA . LYS A 1 69 ? 28.299 20.518 9.311 1.00 42.88 69 LYS A CA 1
ATOM 545 C C . LYS A 1 69 ? 27.567 21.714 8.704 1.00 42.88 69 LYS A C 1
ATOM 547 O O . LYS A 1 69 ? 27.785 22.005 7.512 1.00 42.88 69 LYS A O 1
#

Organism: NCBI:txid1070528

Foldseek 3Di:
DDDFDQQPPDNDFDWDFDDWDWDWDDDPPDIDIAIWTWIAGPSGTIDTHHDPVVVVVVVVVVVVPPDDD

Nearest PDB structures (foldseek):
  7aso-assembly1_D  TM=4.474E-01  e=3.786E+00  Staphylococcus aureus
  6nt7-assembly1_A  TM=4.751E-01  e=5.377E+00  Gallus gallus
  7ctp-assembly1_A  TM=4.118E-01  e=4.783E+00  Homo sapiens

Mean predicted aligned error: 11.75 Å